Protein AF-A0ABD1CW13-F1 (afdb_monomer)

Radius of gyration: 26.66 Å; Cα contacts (8 Å, |Δi|>4): 135; chains: 1; bounding box: 48×67×38 Å

Sequence (173 aa):
MICAKVDVPLREQLDLNQTQVFWMCGECAKLFSNSHFRRVVKDHDVGNSEIAESMKTMQNDIANLTSTITDRPNRHHFPVIAAEPNDLWYLWLSSSPPSVTDEDIHSMVKECLSVEDDDPIVVKMLVKKGVDVSTLSSVTFKVGIGRDYRESSMDAANWPEQSVFPRVRGHRP

Foldseek 3Di:
DDDDPDDPVVVVVCVVVVQDDPVDDPVRSVVVPDPVVVVVVVVVVVVVPVVVVVVVVVVVVVVVVVVVVVPDPDDPPPPPPVPPPVFWDKWKFWFAQLPDDQVNVVVQVCQLQVDDPPWDKDKDKDDDPPDDSNPDNITMIIITGGPVSVVSLQDPVSHDPPTDRTDPPPDDD

Structure (mmCIF, N/CA/C/O backbone):
data_AF-A0ABD1CW13-F1
#
_entry.id   AF-A0ABD1CW13-F1
#
loop_
_atom_site.group_PDB
_atom_site.id
_atom_site.type_symbol
_atom_site.label_atom_id
_atom_site.label_alt_id
_atom_site.label_comp_id
_atom_site.label_asym_id
_atom_site.label_entity_id
_atom_site.label_seq_id
_atom_site.pdbx_PDB_ins_code
_atom_site.Cartn_x
_atom_site.Cartn_y
_atom_site.Cartn_z
_atom_site.occupancy
_atom_site.B_iso_or_equiv
_atom_site.auth_seq_id
_atom_site.auth_comp_id
_atom_site.auth_asym_id
_atom_site.auth_atom_id
_atom_site.pdbx_PDB_model_num
ATOM 1 N N . MET A 1 1 ? 8.978 -45.054 -5.942 1.00 38.91 1 MET A N 1
ATOM 2 C CA . MET A 1 1 ? 8.262 -43.799 -5.636 1.00 38.91 1 MET A CA 1
ATOM 3 C C . MET A 1 1 ? 9.171 -43.004 -4.705 1.00 38.91 1 MET A C 1
ATOM 5 O O . MET A 1 1 ? 9.277 -43.358 -3.543 1.00 38.91 1 MET A O 1
ATOM 9 N N . ILE A 1 2 ? 9.964 -42.073 -5.245 1.00 38.44 2 ILE A N 1
ATOM 10 C CA . ILE A 1 2 ? 10.991 -41.333 -4.489 1.00 38.44 2 ILE A CA 1
ATOM 11 C C . ILE A 1 2 ? 10.490 -39.894 -4.384 1.00 38.44 2 ILE A C 1
ATOM 13 O O . ILE A 1 2 ? 10.516 -39.156 -5.364 1.00 38.44 2 ILE A O 1
ATOM 17 N N . CYS A 1 3 ? 9.935 -39.548 -3.225 1.00 50.28 3 CYS A N 1
ATOM 18 C CA . CYS A 1 3 ? 9.381 -38.232 -2.934 1.00 50.28 3 CYS A CA 1
ATOM 19 C C . CYS A 1 3 ? 10.408 -37.476 -2.076 1.00 50.28 3 CYS A C 1
ATOM 21 O O . CYS A 1 3 ? 10.763 -37.957 -1.006 1.00 50.28 3 CYS A O 1
ATOM 23 N N . ALA A 1 4 ? 10.870 -36.324 -2.575 1.00 53.59 4 ALA A N 1
ATOM 24 C CA . ALA A 1 4 ? 11.939 -35.457 -2.053 1.00 53.59 4 ALA A CA 1
ATOM 25 C C . ALA A 1 4 ? 13.394 -35.955 -2.243 1.00 53.59 4 ALA A C 1
ATOM 27 O O . ALA A 1 4 ? 13.742 -37.100 -1.963 1.00 53.59 4 ALA A O 1
ATOM 28 N N . LYS A 1 5 ? 14.266 -35.050 -2.722 1.00 58.03 5 LYS A N 1
ATOM 29 C CA . LYS A 1 5 ? 15.732 -35.207 -2.731 1.00 58.03 5 LYS A CA 1
ATOM 30 C C . LYS A 1 5 ? 16.243 -35.084 -1.291 1.00 58.03 5 LYS A C 1
ATOM 32 O O . LYS A 1 5 ? 16.698 -34.020 -0.890 1.00 58.03 5 LYS A O 1
ATOM 37 N N . VAL A 1 6 ? 16.094 -36.147 -0.511 1.00 71.62 6 VAL A N 1
ATOM 38 C CA . VAL A 1 6 ? 16.666 -36.238 0.837 1.00 71.62 6 VAL A CA 1
ATOM 39 C C . VAL A 1 6 ? 18.141 -36.610 0.695 1.00 71.62 6 VAL A C 1
ATOM 41 O O . VAL A 1 6 ? 18.480 -37.535 -0.048 1.00 71.62 6 VAL A O 1
ATOM 44 N N . ASP A 1 7 ? 19.023 -35.866 1.349 1.00 78.06 7 ASP A N 1
ATOM 45 C CA . ASP A 1 7 ? 20.455 -36.142 1.391 1.00 78.06 7 ASP A CA 1
ATOM 46 C C . ASP A 1 7 ? 20.756 -37.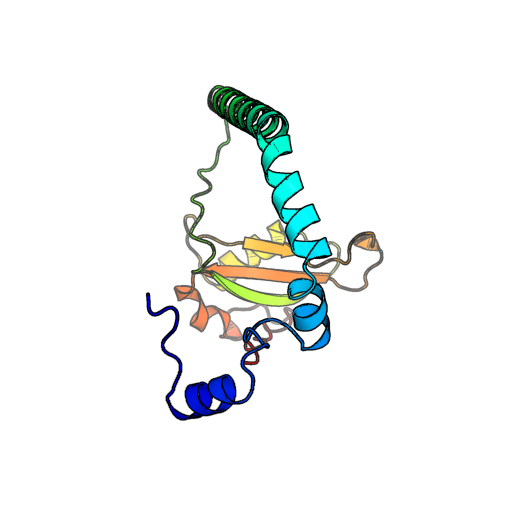444 2.155 1.00 78.06 7 ASP A C 1
ATOM 48 O O . ASP A 1 7 ? 19.999 -37.883 3.022 1.00 78.06 7 ASP A O 1
ATOM 52 N N . VAL A 1 8 ? 21.861 -38.105 1.795 1.00 80.19 8 VAL A N 1
ATOM 53 C CA . VAL A 1 8 ? 22.236 -39.429 2.331 1.00 80.19 8 VAL A CA 1
ATOM 54 C C . VAL A 1 8 ? 22.382 -39.439 3.864 1.00 80.19 8 VAL A C 1
ATOM 56 O O . VAL A 1 8 ? 21.834 -40.353 4.479 1.00 80.19 8 VAL A O 1
ATOM 59 N N . PRO A 1 9 ? 23.005 -38.432 4.509 1.00 81.06 9 PRO A N 1
ATOM 60 C CA . PRO A 1 9 ? 23.103 -38.392 5.970 1.00 81.06 9 PRO A CA 1
ATOM 61 C C . PRO A 1 9 ? 21.736 -38.291 6.655 1.00 81.06 9 PRO A C 1
ATOM 63 O O . PRO A 1 9 ? 21.476 -38.973 7.647 1.00 81.06 9 PRO A O 1
ATOM 66 N N . LEU A 1 10 ? 20.832 -37.474 6.108 1.00 76.12 10 LEU A N 1
ATOM 67 C CA . LEU A 1 10 ? 19.475 -37.344 6.628 1.00 76.12 10 LEU A CA 1
ATOM 68 C C . LEU A 1 10 ? 18.680 -38.641 6.447 1.00 76.12 10 LEU A C 1
ATOM 70 O O . LEU A 1 10 ? 17.922 -39.031 7.332 1.00 76.12 10 LEU A O 1
ATOM 74 N N . ARG A 1 11 ? 18.894 -39.363 5.343 1.00 74.81 11 ARG A N 1
ATOM 75 C CA . ARG A 1 11 ? 18.290 -40.681 5.122 1.00 74.81 11 ARG A CA 1
ATOM 76 C C . ARG A 1 11 ? 18.741 -41.712 6.160 1.00 74.81 11 ARG A C 1
ATOM 78 O O . ARG A 1 11 ? 17.899 -42.434 6.681 1.00 74.81 11 ARG A O 1
ATOM 85 N N . GLU A 1 12 ? 20.026 -41.753 6.501 1.00 82.06 12 GLU A N 1
ATOM 86 C CA . GLU A 1 12 ? 20.542 -42.660 7.539 1.00 82.06 12 GLU A CA 1
ATOM 87 C C . GLU A 1 12 ? 19.962 -42.333 8.927 1.00 82.06 12 GLU A C 1
ATOM 89 O O . GLU A 1 12 ? 19.619 -43.236 9.690 1.00 82.06 12 GLU A O 1
ATOM 94 N N . GLN A 1 13 ? 19.756 -41.049 9.240 1.00 73.44 13 GLN A N 1
ATOM 95 C CA . GLN A 1 13 ? 19.078 -40.635 10.477 1.00 73.44 13 GLN A CA 1
ATOM 96 C C . GLN A 1 13 ? 17.585 -40.997 10.505 1.00 73.44 13 GLN A C 1
ATOM 98 O O . GLN A 1 13 ? 17.031 -41.260 11.578 1.00 73.44 13 GLN A O 1
ATOM 103 N N . LEU A 1 14 ? 16.931 -41.025 9.343 1.00 70.00 14 LEU A N 1
ATOM 104 C CA . LEU A 1 14 ? 15.534 -41.440 9.209 1.00 70.00 14 LEU A CA 1
ATOM 105 C C . LEU A 1 14 ? 15.371 -42.956 9.372 1.00 70.00 14 LEU A C 1
ATOM 107 O O . LEU A 1 14 ? 14.412 -43.388 10.010 1.00 70.00 14 LEU A O 1
ATOM 111 N N . ASP A 1 15 ? 16.324 -43.759 8.890 1.00 72.94 15 ASP A N 1
ATOM 112 C CA . ASP A 1 15 ? 16.306 -45.218 9.080 1.00 72.94 15 ASP A CA 1
ATOM 113 C C . ASP A 1 15 ? 16.433 -45.613 10.565 1.00 72.94 15 ASP A C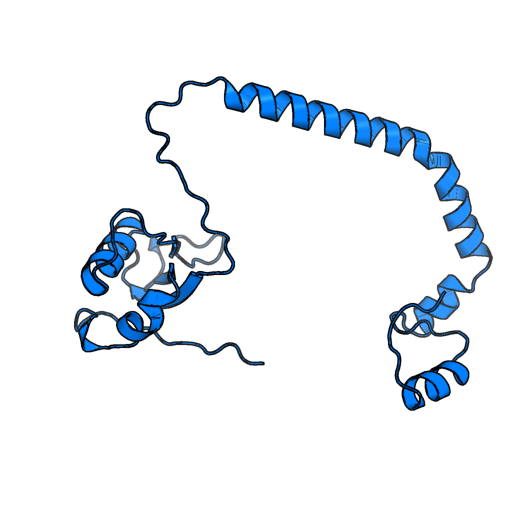 1
ATOM 115 O O . ASP A 1 15 ? 15.877 -46.631 10.986 1.00 72.94 15 ASP A O 1
ATOM 119 N N . LEU A 1 16 ? 17.076 -44.775 11.389 1.00 73.44 16 LEU A N 1
ATOM 120 C CA . LEU A 1 16 ? 17.115 -44.943 12.848 1.00 73.44 16 LEU A CA 1
ATOM 121 C C . LEU A 1 16 ? 15.759 -44.670 13.524 1.00 73.44 16 LEU A C 1
ATOM 123 O O . LEU A 1 16 ? 15.510 -45.167 14.621 1.00 73.44 16 LEU A O 1
ATOM 127 N N . ASN A 1 17 ? 14.867 -43.912 12.880 1.00 66.94 17 ASN A N 1
ATOM 128 C CA . ASN A 1 17 ? 13.572 -43.495 13.419 1.00 66.94 17 ASN A CA 1
ATOM 129 C C . ASN A 1 17 ? 12.417 -43.935 12.508 1.00 66.94 17 ASN A C 1
ATOM 131 O O . ASN A 1 17 ? 11.614 -43.114 12.071 1.00 66.94 17 ASN A O 1
ATOM 135 N N . GLN A 1 18 ? 12.285 -45.249 12.281 1.00 63.94 18 GLN A N 1
ATOM 136 C CA . GLN A 1 18 ? 11.287 -45.855 11.376 1.00 63.94 18 GLN A CA 1
ATOM 137 C C . GLN A 1 18 ? 9.821 -45.439 11.614 1.00 63.94 18 GLN A C 1
ATOM 139 O O . GLN A 1 18 ? 8.961 -45.678 10.768 1.00 63.94 18 GLN A O 1
ATOM 144 N N . THR A 1 19 ? 9.504 -44.854 12.768 1.00 60.91 19 THR A N 1
ATOM 145 C CA . THR A 1 19 ? 8.146 -44.435 13.132 1.00 60.91 19 THR A CA 1
ATOM 146 C C . THR A 1 19 ? 7.865 -42.959 12.868 1.00 60.91 19 THR A C 1
ATOM 148 O O . THR A 1 19 ? 6.699 -42.570 12.851 1.00 60.91 19 THR A O 1
ATOM 151 N N . GLN A 1 20 ? 8.886 -42.126 12.655 1.00 58.47 20 GLN A N 1
ATOM 152 C CA . GLN A 1 20 ? 8.718 -40.682 12.518 1.00 58.47 20 GLN A CA 1
ATOM 153 C C . GLN A 1 20 ? 8.726 -40.291 11.044 1.00 58.47 20 GLN A C 1
ATOM 155 O O . GLN A 1 20 ? 9.741 -40.362 10.358 1.00 58.47 20 GLN A O 1
ATOM 160 N N . VAL A 1 21 ? 7.573 -39.847 10.548 1.00 64.44 21 VAL A N 1
ATOM 161 C CA . VAL A 1 21 ? 7.531 -39.133 9.271 1.00 64.44 21 VAL A CA 1
ATOM 162 C C . VAL A 1 21 ? 8.080 -37.729 9.529 1.00 64.44 21 VAL A C 1
ATOM 164 O O . VAL A 1 21 ? 7.684 -37.107 10.507 1.00 64.44 21 VAL A O 1
ATOM 167 N N . PHE A 1 22 ? 8.975 -37.227 8.674 1.00 59.59 22 PHE A N 1
ATOM 168 C CA . PHE A 1 22 ? 9.740 -35.977 8.867 1.00 59.59 22 PHE A CA 1
ATOM 169 C C . PHE A 1 22 ? 8.916 -34.728 9.247 1.00 59.59 22 PHE A C 1
ATOM 171 O O . PHE A 1 22 ? 9.466 -33.765 9.771 1.00 59.59 22 PHE A O 1
ATOM 178 N N . TRP A 1 23 ? 7.610 -34.723 8.972 1.00 69.94 23 TRP A N 1
ATOM 179 C CA . TRP A 1 23 ? 6.693 -33.619 9.266 1.00 69.94 23 TRP A CA 1
ATOM 180 C C . TRP A 1 23 ? 5.906 -33.793 10.576 1.00 69.94 23 TRP A C 1
ATOM 182 O O . TRP A 1 23 ? 5.097 -32.935 10.921 1.00 69.94 23 TRP A O 1
ATOM 192 N N . MET A 1 24 ? 6.104 -34.896 11.302 1.00 65.44 24 MET A N 1
ATOM 193 C CA . MET A 1 24 ? 5.244 -35.308 12.407 1.00 65.44 24 MET A CA 1
ATOM 194 C C . MET A 1 24 ? 6.064 -35.626 13.660 1.00 65.44 24 MET A C 1
ATOM 196 O O . MET A 1 24 ? 6.982 -36.444 13.632 1.00 65.44 24 MET A O 1
ATOM 200 N N . CYS A 1 25 ? 5.720 -34.992 14.786 1.00 75.31 25 CYS A N 1
ATOM 201 C CA . CYS A 1 25 ? 6.403 -35.248 16.053 1.00 75.31 25 CYS A CA 1
ATOM 202 C C . CYS A 1 25 ? 6.148 -36.685 16.548 1.00 75.31 25 CYS A C 1
ATOM 204 O O . CYS A 1 25 ? 5.157 -37.327 16.183 1.00 75.31 25 CYS A O 1
ATOM 206 N N . GLY A 1 26 ? 7.027 -37.191 17.419 1.00 72.19 26 GLY A N 1
ATOM 207 C CA . GLY A 1 26 ? 6.961 -38.572 17.907 1.00 72.19 26 GLY A CA 1
ATOM 208 C C . GLY A 1 26 ? 5.648 -38.938 18.615 1.00 72.19 26 GLY A C 1
ATOM 209 O O . GLY A 1 26 ? 5.206 -40.083 18.533 1.00 72.19 26 GLY A O 1
ATOM 210 N N . GLU A 1 27 ? 4.986 -37.985 19.273 1.00 75.06 27 GLU A N 1
ATOM 211 C CA . GLU A 1 27 ? 3.675 -38.214 19.898 1.00 75.06 27 GLU A CA 1
ATOM 212 C C . GLU A 1 27 ? 2.566 -38.387 18.852 1.00 75.06 27 GLU A C 1
ATOM 214 O O . GLU A 1 27 ? 1.787 -39.341 18.923 1.00 75.06 27 GLU A O 1
ATOM 219 N N . CYS A 1 28 ? 2.552 -37.541 17.819 1.00 72.69 28 CYS A N 1
ATOM 220 C CA . CYS A 1 28 ? 1.623 -37.664 16.696 1.00 72.69 28 CYS A CA 1
ATOM 221 C C . CYS A 1 28 ? 1.853 -38.964 15.907 1.00 72.69 28 CYS A C 1
ATOM 223 O O . CYS A 1 28 ? 0.894 -39.639 15.534 1.00 72.69 28 CYS A O 1
ATOM 225 N N . ALA A 1 29 ? 3.108 -39.387 15.731 1.00 75.56 29 ALA A N 1
ATOM 226 C CA . ALA A 1 29 ? 3.443 -40.662 15.097 1.00 75.56 29 ALA A CA 1
ATOM 227 C C . ALA A 1 29 ? 2.899 -41.878 15.875 1.00 75.56 29 ALA A C 1
ATOM 229 O O . ALA A 1 29 ? 2.401 -42.837 15.275 1.00 75.56 29 ALA A O 1
ATOM 230 N N . LYS A 1 30 ? 2.938 -41.834 17.215 1.00 74.19 30 LYS A N 1
ATOM 231 C CA . LYS A 1 30 ? 2.342 -42.872 18.075 1.00 74.19 30 LYS A CA 1
ATOM 232 C C . LYS A 1 30 ? 0.820 -42.916 17.942 1.00 74.19 30 LYS A C 1
ATOM 234 O O . LYS A 1 30 ? 0.261 -44.008 17.851 1.00 74.19 30 LYS A O 1
ATOM 239 N N . LEU A 1 31 ? 0.160 -41.759 17.868 1.00 71.81 31 LEU A N 1
ATOM 240 C CA . LEU A 1 31 ? -1.288 -41.676 17.638 1.00 71.81 31 LEU A CA 1
ATOM 241 C C . LEU A 1 31 ? -1.684 -42.265 16.274 1.00 71.81 31 LEU A C 1
ATOM 243 O O . LEU A 1 31 ? -2.610 -43.070 16.206 1.00 71.81 31 LEU A O 1
ATOM 247 N N . PHE A 1 32 ? -0.936 -41.961 15.210 1.00 66.94 32 PHE A N 1
ATOM 248 C CA . PHE A 1 32 ? -1.169 -42.511 13.864 1.00 66.94 32 PHE A CA 1
ATOM 249 C C . PHE A 1 32 ? -0.855 -44.009 13.732 1.00 66.94 32 PHE A C 1
ATOM 251 O O . PHE A 1 32 ? -1.412 -44.708 12.877 1.00 66.94 32 PHE A O 1
ATOM 258 N N . SER A 1 33 ? 0.033 -44.522 14.581 1.00 67.81 33 SER A N 1
ATOM 259 C CA . SER A 1 33 ? 0.343 -45.952 14.657 1.00 67.81 33 SER A CA 1
ATOM 260 C C . SER A 1 33 ? -0.738 -46.749 15.394 1.00 67.81 33 SER A C 1
ATOM 262 O O . SER A 1 33 ? -0.753 -47.976 15.309 1.00 67.81 33 SER A O 1
ATOM 264 N N . ASN A 1 34 ? -1.675 -46.081 16.077 1.00 73.00 34 ASN A N 1
ATOM 265 C CA . ASN A 1 34 ? -2.778 -46.744 16.755 1.00 73.00 34 ASN A CA 1
ATOM 266 C C . ASN A 1 34 ? -3.794 -47.292 15.733 1.00 73.00 34 ASN A C 1
ATOM 268 O O . ASN A 1 34 ? -4.376 -46.556 14.931 1.00 73.00 34 ASN A O 1
ATOM 272 N N . SER A 1 35 ? -4.031 -48.604 15.772 1.00 64.06 35 SER A N 1
ATOM 273 C CA . SER A 1 35 ? -4.972 -49.306 14.890 1.00 64.06 35 SER A CA 1
ATOM 274 C C . SER A 1 35 ? -6.408 -48.784 15.013 1.00 64.06 35 SER A C 1
ATOM 276 O O . SER A 1 35 ? -7.141 -48.791 14.024 1.00 64.06 35 SER A O 1
ATOM 278 N N . HIS A 1 36 ? -6.789 -48.259 16.182 1.00 62.38 36 HIS A N 1
ATOM 279 C CA . HIS A 1 36 ? -8.080 -47.610 16.403 1.00 62.38 36 HIS A CA 1
ATOM 280 C C . HIS A 1 36 ? -8.219 -46.323 15.579 1.00 62.38 36 HIS A C 1
ATOM 282 O O . HIS A 1 36 ? -9.251 -46.100 14.951 1.00 62.38 36 HIS A O 1
ATOM 288 N N . PHE A 1 37 ? -7.159 -45.511 15.504 1.00 61.38 37 PHE A N 1
ATOM 289 C CA . PHE A 1 37 ? -7.155 -44.284 14.706 1.00 61.38 37 PHE A CA 1
ATOM 290 C C . PHE A 1 37 ? -7.257 -44.595 13.209 1.00 61.38 37 PHE A C 1
ATOM 292 O O . PHE A 1 37 ? -8.038 -43.976 12.493 1.00 61.38 37 PHE A O 1
ATOM 299 N N . ARG A 1 38 ? -6.560 -45.640 12.741 1.00 63.19 38 ARG A N 1
ATOM 300 C CA . ARG A 1 38 ? -6.687 -46.116 11.352 1.00 63.19 38 ARG A CA 1
ATOM 301 C C . ARG A 1 38 ? -8.099 -46.581 11.011 1.00 63.19 38 ARG A C 1
ATOM 303 O O . ARG A 1 38 ? -8.495 -46.459 9.857 1.00 63.19 38 ARG A O 1
ATOM 310 N N . ARG A 1 39 ? -8.845 -47.119 11.980 1.00 62.06 39 ARG A N 1
ATOM 311 C CA . ARG A 1 39 ? -10.240 -47.524 11.775 1.00 62.06 39 ARG A CA 1
ATOM 312 C C . ARG A 1 39 ? -11.157 -46.310 11.653 1.00 62.06 39 ARG A C 1
ATOM 314 O O . ARG A 1 39 ? -11.887 -46.229 10.681 1.00 62.06 39 ARG A O 1
ATOM 321 N N . VAL A 1 40 ? -11.011 -45.323 12.539 1.00 63.34 40 VAL A N 1
ATOM 322 C CA . VAL A 1 40 ? -11.775 -44.061 12.480 1.00 63.34 40 VAL A CA 1
ATOM 323 C C . VAL A 1 40 ? -11.524 -43.298 11.173 1.00 63.34 40 VAL A C 1
ATOM 325 O O . VAL A 1 40 ? -12.464 -42.796 10.569 1.00 63.34 40 VAL A O 1
ATOM 328 N N . VAL A 1 41 ? -10.278 -43.254 10.689 1.00 61.31 41 VAL A N 1
ATOM 329 C CA . VAL A 1 41 ? -9.954 -42.618 9.398 1.00 61.31 41 VAL A CA 1
ATOM 330 C C . VAL A 1 41 ? -10.542 -43.399 8.216 1.00 61.31 41 VAL A C 1
ATOM 332 O O . VAL A 1 41 ? -10.993 -42.787 7.255 1.00 61.31 41 VAL A O 1
ATOM 335 N N . LYS A 1 42 ? -10.582 -44.736 8.283 1.00 60.72 42 LYS A N 1
ATOM 336 C CA . LYS A 1 42 ? -11.210 -45.569 7.243 1.00 60.72 42 LYS A CA 1
ATOM 337 C C . LYS A 1 42 ? -12.734 -45.459 7.230 1.00 60.72 42 LYS A C 1
ATOM 339 O O . LYS A 1 42 ? -13.321 -45.458 6.155 1.00 60.72 42 LYS A O 1
ATOM 344 N N . ASP A 1 43 ? -13.359 -45.323 8.395 1.00 56.44 43 ASP A N 1
ATOM 345 C CA . ASP A 1 43 ? -14.811 -45.150 8.503 1.00 56.44 43 ASP A CA 1
ATOM 346 C C . ASP A 1 43 ? -15.258 -43.763 7.984 1.00 56.44 43 ASP A C 1
ATOM 348 O O . ASP A 1 43 ? -16.410 -43.586 7.594 1.00 56.44 43 ASP A O 1
ATOM 352 N N . HIS A 1 44 ? -14.333 -42.800 7.878 1.00 55.69 44 HIS A N 1
ATOM 353 C CA . HIS A 1 44 ? -14.581 -41.478 7.293 1.00 55.69 44 HIS A CA 1
ATOM 354 C C . HIS A 1 44 ? -14.668 -41.467 5.755 1.00 55.69 44 HIS A C 1
ATOM 356 O O . HIS A 1 44 ? -15.163 -40.494 5.189 1.00 55.69 44 HIS A O 1
ATOM 362 N N . ASP A 1 45 ? -14.229 -42.533 5.075 1.00 53.88 45 ASP A N 1
ATOM 363 C CA . ASP A 1 45 ? -14.280 -42.631 3.606 1.00 53.88 45 ASP A CA 1
ATOM 364 C C . ASP A 1 45 ? -15.680 -43.034 3.098 1.00 53.88 45 ASP A C 1
ATOM 366 O O . ASP A 1 45 ? -16.027 -42.828 1.938 1.00 53.88 45 ASP A O 1
ATOM 370 N N . VAL A 1 46 ? -16.534 -43.562 3.983 1.00 56.78 46 VAL A N 1
ATOM 371 C CA . VAL A 1 46 ? -17.905 -43.984 3.645 1.00 56.78 46 VAL A CA 1
ATOM 372 C C . VAL A 1 46 ? -18.898 -42.811 3.707 1.00 56.78 46 VAL A C 1
ATOM 374 O O . VAL A 1 46 ? -19.918 -42.837 3.026 1.00 56.78 46 VAL A O 1
ATOM 377 N N . GLY A 1 47 ? -18.580 -41.740 4.446 1.00 54.97 47 GLY A N 1
ATOM 378 C CA . GLY A 1 47 ? -19.377 -40.500 4.508 1.00 54.97 47 GLY A CA 1
ATOM 379 C C . GLY A 1 47 ? -19.067 -39.480 3.402 1.00 54.97 47 GLY A C 1
ATOM 380 O O . GLY A 1 47 ? -19.612 -38.378 3.399 1.00 54.97 47 GLY A O 1
ATOM 381 N N . ASN A 1 48 ? -18.175 -39.815 2.466 1.00 55.09 48 ASN A N 1
ATOM 382 C CA . ASN A 1 48 ? -17.659 -38.871 1.475 1.00 55.09 48 ASN A CA 1
ATOM 383 C C . ASN A 1 48 ? -18.643 -38.573 0.325 1.00 55.09 48 ASN A C 1
ATOM 385 O O . ASN A 1 48 ? -18.420 -37.630 -0.432 1.00 55.09 48 ASN A O 1
ATOM 389 N N . SER A 1 49 ? -19.734 -39.336 0.180 1.00 61.47 49 SER A N 1
ATOM 390 C CA . SER A 1 49 ? -20.743 -39.087 -0.861 1.00 61.47 49 SER A CA 1
ATOM 391 C C . SER A 1 49 ? -21.555 -37.815 -0.599 1.00 61.47 49 SER A C 1
ATOM 393 O O . SER A 1 49 ? -21.686 -36.995 -1.505 1.00 61.47 49 SER A O 1
ATOM 395 N N . GLU A 1 50 ? -22.021 -37.590 0.635 1.00 65.88 50 GLU A N 1
ATOM 396 C CA . GLU A 1 50 ? -22.785 -36.381 1.001 1.00 65.88 50 GLU A CA 1
ATOM 397 C C . GLU A 1 50 ? -21.931 -35.108 0.916 1.00 65.88 50 GLU A C 1
ATOM 399 O O . GLU A 1 50 ? -22.393 -34.051 0.473 1.00 65.88 50 GLU A O 1
ATOM 404 N N . ILE A 1 51 ? -20.651 -35.209 1.283 1.00 70.12 51 ILE A N 1
ATOM 405 C CA . ILE A 1 51 ? -19.702 -34.094 1.181 1.00 70.12 51 ILE A CA 1
ATOM 406 C C . ILE A 1 51 ? -19.384 -33.801 -0.291 1.00 70.12 51 ILE A C 1
ATOM 408 O O . ILE A 1 51 ? -19.339 -32.635 -0.686 1.00 70.12 51 ILE A O 1
ATOM 412 N N . ALA A 1 52 ? -19.224 -34.832 -1.127 1.00 70.88 52 ALA A N 1
ATOM 413 C CA . ALA A 1 52 ? -18.992 -34.662 -2.559 1.00 70.88 52 ALA A CA 1
ATOM 414 C C . ALA A 1 52 ? -20.193 -34.019 -3.277 1.00 70.88 52 ALA A C 1
ATOM 416 O O . ALA A 1 52 ? -20.002 -33.165 -4.146 1.00 70.88 52 ALA A O 1
ATOM 417 N N . GLU A 1 53 ? -21.423 -34.382 -2.908 1.00 78.31 53 GLU A N 1
ATOM 418 C CA . GLU A 1 53 ? -22.640 -33.745 -3.430 1.00 78.31 53 GLU A CA 1
ATOM 419 C C . GLU A 1 53 ? -22.765 -32.286 -2.975 1.00 78.31 53 GLU A C 1
ATOM 421 O O . GLU A 1 53 ? -23.043 -31.398 -3.789 1.00 78.31 53 GLU A O 1
ATOM 426 N N . SER A 1 54 ? -22.454 -32.008 -1.708 1.00 79.94 54 SER A N 1
ATOM 427 C CA . SER A 1 54 ? -22.433 -30.643 -1.171 1.00 79.94 54 SER A CA 1
ATOM 428 C C . SER A 1 54 ? -21.378 -29.771 -1.868 1.00 79.94 54 SER A C 1
ATOM 430 O O . SER A 1 54 ? -21.652 -28.629 -2.234 1.00 79.94 54 SER A O 1
ATOM 432 N N . MET A 1 55 ? -20.183 -30.312 -2.132 1.00 81.00 55 MET A N 1
ATOM 433 C CA . MET A 1 55 ? -19.122 -29.611 -2.865 1.00 81.00 55 MET A CA 1
ATOM 434 C C . MET A 1 55 ? -19.497 -29.319 -4.319 1.00 81.00 55 MET A C 1
ATOM 436 O O . MET A 1 55 ? -19.236 -28.214 -4.796 1.00 81.00 55 MET A O 1
ATOM 440 N N . LYS A 1 56 ? -20.142 -30.263 -5.016 1.00 84.81 56 LYS A N 1
ATOM 441 C CA . LYS A 1 56 ? -20.655 -30.027 -6.377 1.00 84.81 56 LYS A CA 1
ATOM 442 C C . LYS A 1 56 ? -21.709 -28.925 -6.404 1.00 84.81 56 LYS A C 1
ATOM 444 O O . LYS A 1 56 ? -21.694 -28.096 -7.308 1.00 84.81 56 LYS A O 1
ATOM 449 N N . THR A 1 57 ? -22.588 -28.897 -5.405 1.00 89.75 57 THR A N 1
ATOM 450 C CA . THR A 1 57 ? -23.621 -27.860 -5.283 1.00 89.75 57 THR A CA 1
ATOM 451 C C . THR A 1 57 ? -22.985 -26.477 -5.128 1.00 89.75 57 THR A C 1
ATOM 453 O O . THR A 1 57 ? -23.273 -25.583 -5.917 1.00 89.75 57 THR A O 1
ATOM 456 N N . MET A 1 58 ? -22.011 -26.331 -4.222 1.00 88.38 58 MET A N 1
ATOM 457 C CA . MET A 1 58 ? -21.287 -25.064 -4.047 1.00 88.38 58 MET A CA 1
ATOM 458 C C . MET A 1 58 ? -20.514 -24.631 -5.302 1.00 88.38 58 MET A C 1
ATOM 460 O O . MET A 1 58 ? -20.483 -23.447 -5.627 1.00 88.38 58 MET A O 1
ATOM 464 N N . GLN A 1 59 ? -19.896 -25.568 -6.028 1.00 87.88 59 GLN A N 1
ATOM 465 C CA . GLN A 1 59 ? -19.199 -25.252 -7.280 1.00 87.88 59 GLN A CA 1
ATOM 466 C C . GLN A 1 59 ? -20.152 -24.721 -8.359 1.00 87.88 59 GLN A C 1
ATOM 468 O O . GLN A 1 59 ? -19.809 -23.761 -9.051 1.00 87.88 59 GLN A O 1
ATOM 473 N N . ASN A 1 60 ? -21.349 -25.301 -8.477 1.00 90.31 60 ASN A N 1
ATOM 474 C CA . ASN A 1 60 ? -22.369 -24.829 -9.414 1.00 90.31 60 ASN A CA 1
ATOM 475 C C . ASN A 1 60 ? -22.885 -23.432 -9.044 1.00 90.31 60 ASN A C 1
ATOM 477 O O . ASN A 1 60 ? -23.044 -22.586 -9.924 1.00 90.31 60 ASN A O 1
ATOM 481 N N . ASP A 1 61 ? -23.090 -23.160 -7.755 1.00 87.88 61 ASP A N 1
ATOM 482 C CA . ASP A 1 61 ? -23.534 -21.844 -7.287 1.00 87.88 61 ASP A CA 1
ATOM 483 C C . ASP A 1 61 ? -22.493 -20.755 -7.577 1.00 87.88 61 ASP A C 1
ATOM 485 O O . ASP A 1 61 ? -22.847 -19.664 -8.027 1.00 87.88 61 ASP A O 1
ATOM 489 N N . ILE A 1 62 ? -21.201 -21.061 -7.403 1.00 86.00 62 ILE A N 1
ATOM 490 C CA . ILE A 1 62 ? -20.108 -20.153 -7.776 1.00 86.00 62 ILE A CA 1
ATOM 491 C C . ILE A 1 62 ? -20.147 -19.864 -9.281 1.00 86.00 62 ILE A C 1
ATOM 493 O O . ILE A 1 62 ? -20.108 -18.696 -9.666 1.00 86.00 62 ILE A O 1
ATOM 497 N N . ALA A 1 63 ? -20.281 -20.892 -10.125 1.00 83.81 63 ALA A N 1
ATOM 498 C CA . ALA A 1 63 ? -20.334 -20.717 -11.578 1.00 83.81 63 ALA A CA 1
ATOM 499 C C . ALA A 1 63 ? -21.514 -19.827 -12.018 1.00 83.81 63 ALA A C 1
ATOM 501 O O . ALA A 1 63 ? -21.333 -18.918 -12.832 1.00 83.81 63 ALA A O 1
ATOM 502 N N . ASN A 1 64 ? -22.694 -20.027 -11.425 1.00 84.12 64 ASN A N 1
ATOM 503 C CA . ASN A 1 64 ? -23.893 -19.227 -11.698 1.00 84.12 64 ASN A CA 1
ATOM 504 C C . ASN A 1 64 ? -23.758 -17.769 -11.219 1.00 84.12 64 ASN A C 1
ATOM 506 O O . ASN A 1 64 ? -24.221 -16.832 -11.877 1.00 84.12 64 ASN A O 1
ATOM 510 N N . LEU A 1 65 ? -23.111 -17.544 -10.073 1.00 78.06 65 LEU A N 1
ATOM 511 C CA . LEU A 1 65 ? -22.827 -16.192 -9.588 1.00 78.06 65 LEU A CA 1
ATOM 512 C C . LEU A 1 65 ? -21.825 -15.476 -10.500 1.00 78.06 65 LEU A C 1
ATOM 514 O O . LEU A 1 65 ? -22.026 -14.303 -10.817 1.00 78.06 65 LEU A O 1
ATOM 518 N N . THR A 1 66 ? -20.790 -16.170 -10.981 1.00 76.94 66 THR A N 1
ATOM 519 C CA . THR A 1 66 ? -19.805 -15.602 -11.911 1.00 76.94 66 THR A CA 1
ATOM 520 C C . THR A 1 66 ? -20.448 -15.163 -13.228 1.00 76.94 66 THR A C 1
ATOM 522 O O . THR A 1 66 ? -20.172 -14.053 -13.679 1.00 76.94 66 THR A O 1
ATOM 525 N N . SER A 1 67 ? -21.363 -15.954 -13.806 1.00 72.12 67 SER A N 1
ATOM 526 C CA . SER A 1 67 ? -22.066 -15.564 -15.041 1.00 72.12 67 SER A CA 1
ATOM 527 C C . SER A 1 67 ? -23.006 -14.369 -14.850 1.00 72.12 67 SER A C 1
ATOM 529 O O . SER A 1 67 ? -23.205 -13.574 -15.764 1.00 72.12 67 SER A O 1
ATOM 531 N N . THR A 1 68 ? -23.569 -14.203 -13.652 1.00 69.31 68 THR A N 1
ATOM 532 C CA . THR A 1 68 ? -24.469 -13.079 -13.341 1.00 69.31 68 THR A CA 1
ATOM 533 C C . THR A 1 68 ? -23.709 -11.754 -13.190 1.00 69.31 68 THR A C 1
ATOM 535 O O . THR A 1 68 ? -24.256 -10.682 -13.449 1.00 69.31 68 THR A O 1
ATOM 538 N N . ILE A 1 69 ? -22.432 -11.799 -12.799 1.00 65.69 69 ILE A N 1
ATOM 539 C CA . ILE A 1 69 ? -21.582 -10.606 -12.659 1.00 65.69 69 ILE A CA 1
ATOM 540 C C . ILE A 1 69 ? -21.107 -10.092 -14.029 1.00 65.69 69 ILE A C 1
ATOM 542 O O . ILE A 1 69 ? -20.939 -8.884 -14.194 1.00 65.69 69 ILE A O 1
ATOM 546 N N . THR A 1 70 ? -20.958 -10.967 -15.028 1.00 57.72 70 THR A N 1
ATOM 547 C CA . THR A 1 70 ? -20.481 -10.593 -16.372 1.00 57.72 70 THR A CA 1
ATOM 548 C C . THR A 1 70 ? -21.482 -9.812 -17.228 1.00 57.72 70 THR A C 1
ATOM 550 O O . THR A 1 70 ? -21.069 -9.240 -18.231 1.00 57.72 70 THR A O 1
ATOM 553 N N . ASP A 1 71 ? -22.761 -9.733 -16.843 1.00 49.28 71 ASP A N 1
ATOM 554 C CA . ASP A 1 71 ? -23.823 -9.166 -17.698 1.00 49.28 71 ASP A CA 1
ATOM 555 C C . ASP A 1 71 ? -24.326 -7.775 -17.262 1.00 49.28 71 ASP A C 1
ATOM 557 O O . ASP A 1 71 ? -25.309 -7.247 -17.786 1.00 49.28 71 ASP A O 1
ATOM 561 N N . ARG A 1 72 ? -23.659 -7.127 -16.297 1.00 47.50 72 ARG A N 1
ATOM 562 C CA . ARG A 1 72 ? -23.934 -5.714 -15.993 1.00 47.50 72 ARG A CA 1
ATOM 563 C C . ARG A 1 72 ? -23.057 -4.810 -16.863 1.00 47.50 72 ARG A C 1
ATOM 565 O O . ARG A 1 72 ? -21.841 -4.817 -16.674 1.00 47.50 72 ARG A O 1
ATOM 572 N N . PRO A 1 73 ? -23.630 -3.948 -17.730 1.00 52.31 73 PRO A N 1
ATOM 573 C CA . PRO A 1 73 ? -22.874 -2.891 -18.390 1.00 52.31 73 PRO A CA 1
ATOM 574 C C . PRO A 1 73 ? -22.548 -1.805 -17.357 1.00 52.31 73 PRO A C 1
ATOM 576 O O . PRO A 1 73 ? -23.247 -0.799 -17.225 1.00 52.31 73 PRO A O 1
ATOM 579 N N . ASN A 1 74 ? -21.495 -2.039 -16.575 1.00 44.34 74 ASN A N 1
ATOM 580 C CA . ASN A 1 74 ? -20.971 -1.079 -15.620 1.00 44.34 74 ASN A CA 1
ATOM 581 C C . ASN A 1 74 ? -20.101 -0.066 -16.376 1.00 44.34 74 ASN A C 1
ATOM 583 O O . ASN A 1 74 ? -18.929 -0.303 -16.671 1.00 44.34 74 ASN A O 1
ATOM 587 N N . ARG A 1 75 ? -20.714 1.064 -16.738 1.00 48.72 75 ARG A N 1
ATOM 588 C CA . ARG A 1 75 ? -19.993 2.265 -17.168 1.00 48.72 75 ARG A CA 1
ATOM 589 C C . ARG A 1 75 ? -19.098 2.687 -15.995 1.00 48.72 75 ARG A C 1
ATOM 591 O O . ARG A 1 75 ? -19.594 2.792 -14.881 1.00 48.72 75 ARG A O 1
ATOM 598 N N . HIS A 1 76 ? -17.809 2.895 -16.271 1.00 50.69 76 HIS A N 1
ATOM 599 C CA . HIS A 1 76 ? -16.700 3.119 -15.321 1.00 50.69 76 HIS A CA 1
ATOM 600 C C . HIS A 1 76 ? -15.969 1.868 -14.800 1.00 50.69 76 HIS A C 1
ATOM 602 O O . HIS A 1 76 ? -15.373 1.897 -13.726 1.00 50.69 76 HIS A O 1
ATOM 608 N N . HIS A 1 77 ? -15.922 0.788 -15.584 1.00 43.72 77 HIS A N 1
ATOM 609 C CA . HIS A 1 77 ? -14.800 -0.148 -15.490 1.00 43.72 77 HIS A CA 1
ATOM 610 C C . HIS A 1 77 ? -13.553 0.524 -16.082 1.00 43.72 77 HIS A C 1
ATOM 612 O O . HIS A 1 77 ? -13.341 0.508 -17.294 1.00 43.72 77 HIS A O 1
ATOM 618 N N . PHE A 1 78 ? -12.737 1.141 -15.225 1.00 45.03 78 PHE A N 1
ATOM 619 C CA . PHE A 1 78 ? -11.309 1.204 -15.515 1.00 45.03 78 PHE A CA 1
ATOM 620 C C . PHE A 1 78 ? -10.836 -0.246 -15.664 1.00 45.03 78 PHE A C 1
ATOM 622 O O . PHE A 1 78 ? -11.192 -1.072 -14.814 1.00 45.03 78 PHE A O 1
ATOM 629 N N . PRO A 1 79 ? -10.103 -0.603 -16.730 1.00 41.53 79 PRO A N 1
ATOM 630 C CA . PRO A 1 79 ? -9.455 -1.895 -16.778 1.00 41.53 79 PRO A CA 1
ATOM 631 C C . PRO A 1 79 ? -8.441 -1.897 -15.637 1.00 41.53 79 PRO A C 1
ATOM 633 O O . PRO A 1 79 ? -7.365 -1.320 -15.742 1.00 41.53 79 PRO A O 1
ATOM 636 N N . VAL A 1 80 ? -8.803 -2.517 -14.515 1.00 48.75 80 VAL A N 1
ATOM 637 C CA . VAL A 1 80 ? -7.821 -2.938 -13.523 1.00 48.75 80 VAL A CA 1
ATOM 638 C C . VAL A 1 80 ? -7.057 -4.058 -14.212 1.00 48.75 80 VAL A C 1
ATOM 640 O O . VAL A 1 80 ? -7.417 -5.231 -14.123 1.00 48.75 80 VAL A O 1
ATOM 643 N N . ILE A 1 81 ? -6.049 -3.674 -14.993 1.00 50.38 81 ILE A N 1
ATOM 644 C CA . ILE A 1 81 ? -4.988 -4.568 -15.419 1.00 50.38 81 ILE A CA 1
ATOM 645 C C . ILE A 1 81 ? -4.342 -4.979 -14.104 1.00 50.38 81 ILE A C 1
ATOM 647 O O . ILE A 1 81 ? -3.578 -4.230 -13.501 1.00 50.38 81 ILE A O 1
ATOM 651 N N . ALA A 1 82 ? -4.763 -6.130 -13.585 1.00 52.41 82 ALA A N 1
ATOM 652 C CA . ALA A 1 82 ? -4.150 -6.739 -12.427 1.00 52.41 82 ALA A CA 1
ATOM 653 C C . ALA A 1 82 ? -2.745 -7.163 -12.859 1.00 52.41 82 ALA A C 1
ATOM 655 O O . ALA A 1 82 ? -2.531 -8.302 -13.267 1.00 52.41 82 ALA A O 1
ATOM 656 N N . ALA A 1 83 ? -1.806 -6.214 -12.829 1.00 52.72 83 ALA A N 1
ATOM 657 C CA . ALA A 1 83 ? -0.390 -6.514 -12.839 1.00 52.72 83 ALA A CA 1
ATOM 658 C C . ALA A 1 83 ? -0.179 -7.610 -11.798 1.00 52.72 83 ALA A C 1
ATOM 660 O O . ALA A 1 83 ? -0.671 -7.494 -10.666 1.00 52.72 83 ALA A O 1
ATOM 661 N N . GLU A 1 84 ? 0.447 -8.716 -12.205 1.00 60.44 84 GLU A N 1
ATOM 662 C CA . GLU A 1 84 ? 0.606 -9.841 -11.300 1.00 60.44 84 GLU A CA 1
ATOM 663 C C . GLU A 1 84 ? 1.266 -9.330 -10.010 1.00 60.44 84 GLU A C 1
ATOM 665 O O . GLU A 1 84 ? 2.298 -8.656 -10.076 1.00 60.44 84 GLU A O 1
ATOM 670 N N . PRO A 1 85 ? 0.697 -9.619 -8.824 1.00 61.31 85 PRO A N 1
ATOM 671 C CA . PRO A 1 85 ? 1.101 -9.004 -7.554 1.00 61.31 85 PRO A CA 1
ATOM 672 C C . PRO A 1 85 ? 2.569 -9.253 -7.155 1.00 61.31 85 PRO A C 1
ATOM 674 O O . PRO A 1 85 ? 3.022 -8.746 -6.127 1.00 61.31 85 PRO A O 1
ATOM 677 N N . AS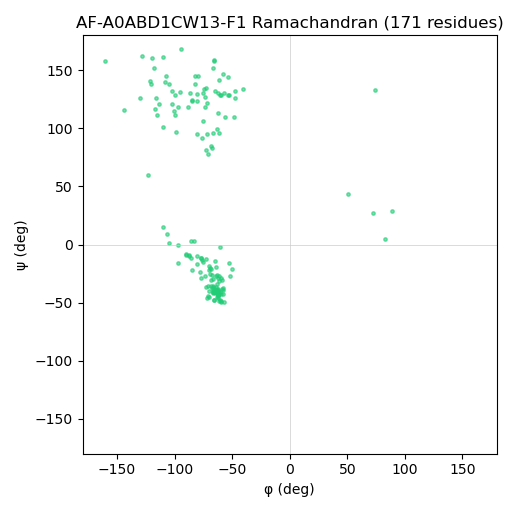N A 1 86 ? 3.307 -10.024 -7.955 1.00 66.00 86 ASN A N 1
ATOM 678 C CA . ASN A 1 86 ? 4.694 -10.403 -7.745 1.00 66.00 86 ASN A CA 1
ATOM 679 C C . ASN A 1 86 ? 5.724 -9.390 -8.266 1.00 66.00 86 ASN A C 1
ATOM 681 O O . ASN A 1 86 ? 6.890 -9.527 -7.889 1.00 66.00 86 ASN A O 1
ATOM 685 N N . ASP A 1 87 ? 5.342 -8.381 -9.062 1.00 89.44 87 ASP A N 1
ATOM 686 C CA . ASP A 1 87 ? 6.320 -7.414 -9.599 1.00 89.44 87 ASP A CA 1
ATOM 687 C C . ASP A 1 87 ? 6.242 -5.994 -9.025 1.00 89.44 87 ASP A C 1
ATOM 689 O O . ASP A 1 87 ? 6.851 -5.053 -9.532 1.00 89.44 87 ASP A O 1
ATOM 693 N N . LEU A 1 88 ? 5.540 -5.841 -7.900 1.00 93.44 88 LEU A N 1
ATOM 694 C CA . LEU A 1 88 ? 5.518 -4.581 -7.167 1.00 93.44 88 LEU A CA 1
ATOM 695 C C . LEU A 1 88 ? 6.687 -4.487 -6.177 1.00 93.44 88 LEU A C 1
ATOM 697 O O . LEU A 1 88 ? 6.916 -5.369 -5.343 1.00 93.44 88 LEU A O 1
ATOM 701 N N . TRP A 1 89 ? 7.395 -3.364 -6.223 1.00 94.19 89 TRP A N 1
ATOM 702 C CA . TRP A 1 89 ? 8.308 -2.894 -5.192 1.00 94.19 89 TRP A CA 1
ATOM 703 C C . TRP A 1 89 ? 7.525 -2.118 -4.132 1.00 94.19 89 TRP A C 1
ATOM 705 O O . TRP A 1 89 ? 6.809 -1.168 -4.444 1.00 94.19 89 TRP A O 1
ATOM 715 N N . TYR A 1 90 ? 7.648 -2.529 -2.868 1.00 94.81 90 TYR A N 1
ATOM 716 C CA . TYR A 1 90 ? 6.890 -1.926 -1.775 1.00 94.81 90 TYR A CA 1
ATOM 717 C C . TYR A 1 90 ? 7.724 -0.958 -0.941 1.00 94.81 90 TYR A C 1
ATOM 719 O O . TYR A 1 90 ? 8.807 -1.286 -0.454 1.00 94.81 90 TYR A O 1
ATOM 727 N N . LEU A 1 91 ? 7.140 0.210 -0.705 1.00 94.44 91 LEU A N 1
ATOM 728 C CA . LEU A 1 91 ? 7.654 1.297 0.110 1.00 94.44 91 LEU A CA 1
ATOM 729 C C . LEU A 1 91 ? 6.705 1.554 1.281 1.00 94.44 91 LEU A C 1
ATOM 731 O O . LEU A 1 91 ? 5.494 1.328 1.194 1.00 94.44 91 LEU A O 1
ATOM 735 N N . TRP A 1 92 ? 7.261 2.053 2.382 1.00 94.19 92 TRP A N 1
ATOM 736 C CA . TRP A 1 92 ? 6.487 2.489 3.540 1.00 94.19 92 TRP A CA 1
ATOM 737 C C . TRP A 1 92 ? 6.686 3.979 3.755 1.00 94.19 92 TRP A C 1
ATOM 739 O O . TRP A 1 92 ? 7.789 4.419 4.085 1.00 94.19 92 TRP A O 1
ATOM 749 N N . LEU A 1 93 ? 5.596 4.727 3.621 1.00 93.62 93 LEU A N 1
ATOM 750 C CA . LEU A 1 93 ? 5.546 6.157 3.895 1.00 93.62 93 LEU A CA 1
ATOM 751 C C . LEU A 1 93 ? 4.927 6.336 5.276 1.00 93.62 93 LEU A C 1
ATOM 753 O O . LEU A 1 93 ? 3.794 5.926 5.515 1.00 93.62 93 LEU A O 1
ATOM 757 N N . SER A 1 94 ? 5.707 6.844 6.224 1.00 92.00 94 SER A N 1
ATOM 758 C CA . SER A 1 94 ? 5.295 6.969 7.626 1.00 92.00 94 SER A CA 1
ATOM 759 C C . SER A 1 94 ? 5.086 8.430 8.002 1.00 92.00 94 SER A C 1
ATOM 761 O O . SER A 1 94 ? 5.668 9.311 7.381 1.00 92.00 94 SER A O 1
ATOM 763 N N . SER A 1 95 ? 4.353 8.664 9.093 1.00 90.25 95 SER A N 1
ATOM 764 C CA . SER A 1 95 ? 4.192 9.992 9.697 1.00 90.25 95 SER A CA 1
ATOM 765 C C . SER A 1 95 ? 3.307 10.963 8.906 1.00 90.25 95 SER A C 1
ATOM 767 O O . SER A 1 95 ? 3.455 12.177 9.041 1.00 90.25 95 SER A O 1
ATOM 769 N N . SER A 1 96 ? 2.361 10.451 8.119 1.00 92.31 96 SER A N 1
ATOM 770 C CA . SER A 1 96 ? 1.357 11.289 7.461 1.00 92.31 96 SER A CA 1
ATOM 771 C C . SER A 1 96 ? 0.233 11.660 8.441 1.00 92.31 96 SER A C 1
ATOM 773 O O . SER A 1 96 ? -0.127 10.829 9.284 1.00 92.31 96 SER A O 1
ATOM 775 N N . PRO A 1 97 ? -0.353 12.867 8.349 1.00 94.31 97 PRO A N 1
ATOM 776 C CA . PRO A 1 97 ? -1.557 13.214 9.099 1.00 94.31 97 PRO A CA 1
ATOM 777 C C . PRO A 1 97 ? -2.723 12.260 8.778 1.00 94.31 97 PRO A C 1
ATOM 779 O O . PRO A 1 97 ? -2.851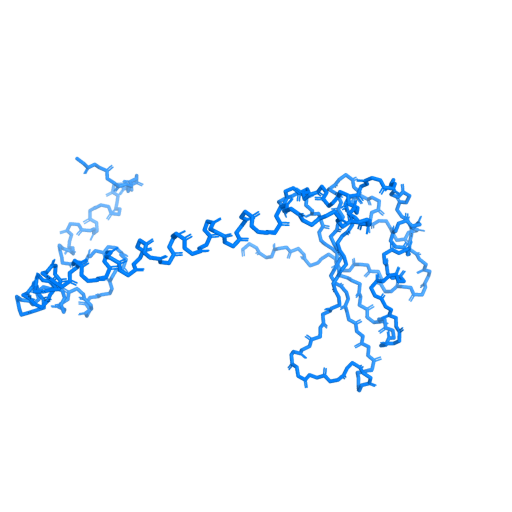 11.839 7.629 1.00 94.31 97 PRO A O 1
ATOM 782 N N . PRO A 1 98 ? -3.620 11.954 9.734 1.00 95.44 98 PRO A N 1
ATOM 783 C CA . PRO A 1 98 ? -4.766 11.069 9.488 1.00 95.44 98 PRO A CA 1
ATOM 784 C C . PRO A 1 98 ? -5.790 11.607 8.481 1.00 95.44 98 PRO A C 1
ATOM 786 O O . PRO A 1 98 ? -6.652 10.861 8.031 1.00 95.44 98 PRO A O 1
ATOM 789 N N . SER A 1 99 ? -5.724 12.900 8.152 1.00 95.56 99 SER A N 1
ATOM 790 C CA . SER A 1 99 ? -6.557 13.530 7.125 1.00 95.56 99 SER A CA 1
ATOM 791 C C . SER A 1 99 ? -6.114 13.205 5.699 1.00 95.56 99 SER A C 1
ATOM 793 O O . SER A 1 99 ? -6.849 13.511 4.768 1.00 95.56 99 SER A O 1
ATOM 795 N N . VAL A 1 100 ? -4.911 12.651 5.524 1.00 96.00 100 VAL A N 1
ATOM 796 C CA . VAL A 1 100 ? -4.373 12.284 4.212 1.00 96.00 100 VAL A CA 1
ATOM 797 C C . VAL A 1 100 ? -5.060 11.014 3.722 1.00 96.00 100 VAL A C 1
ATOM 799 O O . VAL A 1 100 ? -5.144 10.026 4.454 1.00 96.00 100 VAL A O 1
ATOM 802 N N . THR A 1 101 ? -5.536 11.047 2.484 1.00 96.31 101 THR A N 1
ATOM 803 C CA . THR A 1 101 ? -6.247 9.939 1.836 1.00 96.31 101 THR A CA 1
ATOM 804 C C . THR A 1 101 ? -5.307 9.054 1.012 1.00 96.31 101 THR A C 1
ATOM 806 O O . THR A 1 101 ? -4.148 9.406 0.773 1.00 96.31 101 THR A O 1
ATOM 809 N N . ASP A 1 102 ? -5.787 7.883 0.581 1.00 96.62 102 ASP A N 1
ATOM 810 C CA . ASP A 1 102 ? -5.020 7.015 -0.321 1.00 96.62 102 ASP A CA 1
ATOM 811 C C . ASP A 1 102 ? -4.785 7.719 -1.680 1.00 96.62 102 ASP A C 1
ATOM 813 O O . ASP A 1 102 ? -3.713 7.576 -2.271 1.00 96.62 102 ASP A O 1
ATOM 817 N N . GLU A 1 103 ? -5.735 8.540 -2.142 1.00 96.69 103 GLU A N 1
ATOM 818 C CA . GLU A 1 103 ? -5.677 9.320 -3.385 1.00 96.69 103 GLU A CA 1
ATOM 819 C C . GLU A 1 103 ? -4.611 10.425 -3.350 1.00 96.69 103 GLU A C 1
ATOM 821 O O . GLU A 1 103 ? -3.908 10.644 -4.344 1.00 96.69 103 GLU A O 1
ATOM 826 N N . ASP A 1 104 ? -4.450 11.093 -2.204 1.00 96.50 104 ASP A N 1
ATOM 827 C CA . ASP A 1 104 ? -3.408 12.107 -2.006 1.00 96.50 104 ASP A CA 1
ATOM 828 C C . ASP A 1 104 ? -2.015 11.474 -2.115 1.00 96.50 104 ASP A C 1
ATOM 830 O O . ASP A 1 104 ? -1.132 11.984 -2.808 1.00 96.50 104 ASP A O 1
ATOM 834 N N . ILE A 1 105 ? -1.825 10.319 -1.466 1.00 96.31 105 ILE A N 1
ATOM 835 C CA . ILE A 1 105 ? -0.567 9.566 -1.522 1.00 96.31 105 ILE A CA 1
ATOM 836 C C . ILE A 1 105 ? -0.315 9.029 -2.927 1.00 96.31 105 ILE A C 1
ATOM 838 O O . ILE A 1 105 ? 0.819 9.082 -3.400 1.00 96.31 105 ILE A O 1
ATOM 842 N N . HIS A 1 106 ? -1.349 8.535 -3.604 1.00 96.44 106 HIS A N 1
ATOM 843 C CA . HIS A 1 106 ? -1.237 8.064 -4.978 1.00 96.44 106 HIS A CA 1
ATOM 844 C C . HIS A 1 106 ? -0.762 9.186 -5.909 1.00 96.44 106 HIS A C 1
ATOM 846 O O . HIS A 1 106 ? 0.185 8.998 -6.672 1.00 96.44 106 HIS A O 1
ATOM 852 N N . SER A 1 107 ? -1.385 10.364 -5.821 1.00 96.19 107 SER A N 1
ATOM 853 C CA . SER A 1 107 ? -1.030 11.535 -6.631 1.00 96.19 107 SER A CA 1
ATOM 854 C C . SER A 1 107 ? 0.397 12.006 -6.347 1.00 96.19 107 SER A C 1
ATOM 856 O O . SER A 1 107 ? 1.169 12.212 -7.279 1.00 96.19 107 SER A O 1
ATOM 858 N N . MET A 1 108 ? 0.779 12.073 -5.069 1.00 96.12 108 MET A N 1
ATOM 859 C CA . MET A 1 108 ? 2.136 12.432 -4.655 1.00 96.12 108 MET A CA 1
ATOM 860 C C . MET A 1 108 ? 3.182 11.459 -5.212 1.00 96.12 108 MET A C 1
ATOM 862 O O . MET A 1 108 ? 4.172 11.892 -5.786 1.00 96.12 108 MET A O 1
ATOM 866 N N . VAL A 1 109 ? 2.982 10.145 -5.068 1.00 96.00 109 VAL A N 1
ATOM 867 C CA . VAL A 1 109 ? 3.940 9.136 -5.559 1.00 96.00 109 VAL A CA 1
ATOM 868 C C . VAL A 1 109 ? 4.087 9.217 -7.076 1.00 96.00 109 VAL A C 1
ATOM 870 O O . VAL A 1 109 ? 5.201 9.124 -7.591 1.00 96.00 109 VAL A O 1
ATOM 873 N N . LYS A 1 110 ? 2.973 9.418 -7.784 1.00 96.88 110 LYS A N 1
ATOM 874 C CA . LYS A 1 110 ? 2.958 9.561 -9.237 1.00 96.88 110 LYS A CA 1
ATOM 875 C C . LYS A 1 110 ? 3.755 10.776 -9.704 1.00 96.88 110 LYS A C 1
ATOM 877 O O . LYS A 1 110 ? 4.566 10.644 -10.615 1.00 96.88 110 LYS A O 1
ATOM 882 N N . GLU A 1 111 ? 3.567 11.923 -9.056 1.00 96.75 111 GLU A N 1
ATOM 883 C CA . GLU A 1 111 ? 4.302 13.156 -9.356 1.00 96.75 111 GLU A CA 1
ATOM 884 C C . GLU A 1 111 ? 5.796 13.018 -9.021 1.00 96.75 111 GLU A C 1
ATOM 886 O O . GLU A 1 111 ? 6.644 13.285 -9.869 1.00 96.75 111 GLU A O 1
ATOM 891 N N . CYS A 1 112 ? 6.125 12.510 -7.828 1.00 95.62 112 CYS A N 1
ATOM 892 C CA . CYS A 1 112 ? 7.501 12.318 -7.360 1.00 95.62 112 CYS A CA 1
ATOM 893 C C . CYS A 1 112 ? 8.331 11.398 -8.262 1.00 95.62 112 CYS A C 1
ATOM 895 O O . CYS A 1 112 ? 9.525 11.621 -8.445 1.00 95.62 112 CYS A O 1
ATOM 897 N N . LEU A 1 113 ? 7.720 10.339 -8.797 1.00 96.31 113 LEU A N 1
ATOM 898 C CA . LEU A 1 113 ? 8.426 9.318 -9.575 1.00 96.31 113 LEU A CA 1
ATOM 899 C C . LEU A 1 113 ? 8.175 9.424 -11.082 1.00 96.31 113 LEU A C 1
ATOM 901 O O . LEU A 1 113 ? 8.717 8.613 -11.828 1.00 96.31 113 LEU A O 1
ATOM 905 N N . SER A 1 114 ? 7.395 10.420 -11.523 1.00 96.50 114 SER A N 1
ATOM 906 C CA . SER A 1 114 ? 6.990 10.601 -12.925 1.00 96.50 114 SER A CA 1
ATOM 907 C C . SER A 1 114 ? 6.402 9.322 -13.538 1.00 96.50 114 SER A C 1
ATOM 909 O O . SER A 1 114 ? 6.753 8.944 -14.651 1.00 96.50 114 SER A O 1
ATOM 911 N N . VAL A 1 115 ? 5.537 8.638 -12.780 1.00 95.44 115 VAL A N 1
ATOM 912 C CA . VAL A 1 115 ? 4.921 7.366 -13.194 1.00 95.44 115 VAL A CA 1
ATOM 913 C C . VAL A 1 115 ? 3.870 7.624 -14.272 1.00 95.44 115 VAL A C 1
ATOM 915 O O . VAL A 1 115 ? 3.046 8.534 -14.127 1.00 95.44 115 VAL A O 1
ATOM 918 N N . GLU A 1 116 ? 3.876 6.818 -15.333 1.00 94.69 116 GLU A N 1
ATOM 919 C CA . GLU A 1 116 ? 2.893 6.916 -16.416 1.00 94.69 116 GLU A CA 1
ATOM 920 C C . GLU A 1 116 ? 1.469 6.572 -15.934 1.00 94.69 116 GLU A C 1
ATOM 922 O O . GLU A 1 116 ? 1.268 5.911 -14.916 1.00 94.69 116 GLU A O 1
ATOM 927 N N . ASP A 1 117 ? 0.444 7.046 -16.652 1.00 91.56 117 ASP A N 1
ATOM 928 C CA . ASP A 1 117 ? -0.961 6.828 -16.269 1.00 91.56 117 ASP A CA 1
ATOM 929 C C . ASP A 1 117 ? -1.362 5.343 -16.255 1.00 91.56 117 ASP A C 1
ATOM 931 O O . ASP A 1 117 ? -2.242 4.960 -15.481 1.00 91.56 117 ASP A O 1
ATOM 935 N N . ASP A 1 118 ? -0.709 4.531 -17.088 1.00 91.81 118 ASP A N 1
ATOM 936 C CA . ASP A 1 118 ? -1.002 3.108 -17.268 1.00 91.81 118 ASP A CA 1
ATOM 937 C C . ASP A 1 118 ? -0.254 2.203 -16.270 1.00 91.81 118 ASP A C 1
ATOM 939 O O . ASP A 1 118 ? -0.558 1.011 -16.162 1.00 91.81 118 ASP A O 1
ATOM 943 N N . ASP A 1 119 ? 0.701 2.753 -15.517 1.00 92.00 119 ASP A N 1
ATOM 944 C CA . ASP A 1 119 ? 1.533 1.976 -14.607 1.00 92.00 119 ASP A CA 1
ATOM 945 C C . ASP A 1 119 ? 0.841 1.706 -13.259 1.00 92.00 119 ASP A C 1
ATOM 947 O O . ASP A 1 119 ? 0.229 2.593 -12.651 1.00 92.00 119 ASP A O 1
ATOM 951 N N . PRO A 1 120 ? 0.956 0.477 -12.725 1.00 92.38 120 PRO A N 1
ATOM 952 C CA . PRO A 1 120 ? 0.248 0.089 -11.517 1.00 92.38 120 PRO A CA 1
ATOM 953 C C . PRO A 1 120 ? 0.867 0.726 -10.264 1.00 92.38 120 PRO A C 1
ATOM 955 O O . PRO A 1 120 ? 1.996 0.414 -9.871 1.00 92.38 120 PRO A O 1
ATOM 958 N N . ILE A 1 121 ? 0.073 1.540 -9.563 1.00 95.44 121 ILE A N 1
ATOM 959 C CA . ILE A 1 121 ? 0.363 2.021 -8.206 1.00 95.44 121 ILE A CA 1
ATOM 960 C C . ILE A 1 121 ? -0.705 1.475 -7.252 1.00 95.44 121 ILE A C 1
ATOM 962 O O . ILE A 1 121 ? -1.905 1.654 -7.448 1.00 95.44 121 ILE A O 1
ATOM 966 N N . VAL A 1 122 ? -0.271 0.813 -6.179 1.00 95.75 122 VAL A N 1
ATOM 967 C CA . VAL A 1 122 ? -1.151 0.270 -5.137 1.00 95.75 122 VAL A CA 1
ATOM 968 C C . VAL A 1 122 ? -0.872 0.985 -3.827 1.00 95.75 122 VAL A C 1
ATOM 970 O O . VAL A 1 122 ? 0.172 0.775 -3.215 1.00 95.75 122 VAL A O 1
ATOM 973 N N . VAL A 1 123 ? -1.818 1.786 -3.350 1.00 96.38 123 VAL A N 1
ATOM 974 C CA . VAL A 1 123 ? -1.717 2.464 -2.052 1.00 96.38 123 VAL A CA 1
ATOM 975 C C . VAL A 1 123 ? -2.625 1.778 -1.042 1.00 96.38 123 VAL A C 1
ATOM 977 O O . VAL A 1 123 ? -3.743 1.374 -1.356 1.00 96.38 123 VAL A O 1
ATOM 980 N N . LYS A 1 124 ? -2.122 1.599 0.181 1.00 96.62 124 LYS A N 1
ATOM 981 C CA . LYS A 1 124 ? -2.913 1.081 1.292 1.00 96.62 124 LYS A CA 1
ATOM 982 C C . LYS A 1 124 ? -2.525 1.733 2.608 1.00 96.62 124 LYS A C 1
ATOM 984 O O . LYS A 1 124 ? -1.427 1.484 3.121 1.00 96.62 124 LYS A O 1
ATOM 989 N N . MET A 1 125 ? -3.452 2.468 3.211 1.00 96.06 125 MET A N 1
ATOM 990 C CA . MET A 1 125 ? -3.324 2.919 4.593 1.00 96.06 125 MET A CA 1
ATOM 991 C C . MET A 1 125 ? -3.256 1.728 5.568 1.00 96.06 125 MET A C 1
ATOM 993 O O . MET A 1 125 ? -4.065 0.795 5.539 1.00 96.06 125 MET A O 1
ATOM 997 N N . LEU A 1 126 ? -2.263 1.742 6.455 1.00 96.12 126 LEU A N 1
ATOM 998 C CA . LEU A 1 126 ? -2.038 0.714 7.466 1.00 96.12 126 LEU A CA 1
ATOM 999 C C . LEU A 1 126 ? -2.607 1.169 8.811 1.00 96.12 126 LEU A C 1
ATOM 1001 O O . LEU A 1 126 ? -1.945 1.863 9.581 1.00 96.12 126 LEU A O 1
ATOM 1005 N N . VAL A 1 127 ? -3.825 0.721 9.113 1.00 95.50 127 VAL A N 1
ATOM 1006 C CA . VAL A 1 127 ? -4.520 1.008 10.376 1.00 95.50 127 VAL A CA 1
ATOM 1007 C C . VAL A 1 127 ? -4.855 -0.299 11.087 1.00 95.50 127 VAL A C 1
ATOM 1009 O O . VAL A 1 127 ? -5.236 -1.295 10.464 1.00 95.50 127 VAL A O 1
ATOM 1012 N N . LYS A 1 128 ? -4.711 -0.324 12.416 1.00 94.69 128 LYS A N 1
ATOM 1013 C CA . LYS A 1 128 ? -5.129 -1.476 13.220 1.00 94.69 128 LYS A CA 1
ATOM 1014 C C . LYS A 1 128 ? -6.648 -1.633 13.123 1.00 94.69 128 LYS A C 1
ATOM 1016 O O . LYS A 1 128 ? -7.393 -0.682 13.337 1.00 94.69 128 LYS A O 1
ATOM 1021 N N . LYS A 1 129 ? -7.115 -2.854 12.855 1.00 95.12 129 LYS A N 1
ATOM 1022 C CA . LYS A 1 129 ? -8.549 -3.160 12.775 1.00 95.12 129 LYS A CA 1
ATOM 1023 C C . LYS A 1 129 ? -9.279 -2.694 14.044 1.00 95.12 129 LYS A C 1
ATOM 1025 O O . LYS A 1 129 ? -8.874 -3.053 15.149 1.00 95.12 129 LYS A O 1
ATOM 1030 N N . GLY A 1 130 ? -10.359 -1.934 13.862 1.00 95.31 130 GLY A N 1
ATOM 1031 C CA . GLY A 1 130 ? -11.195 -1.415 14.950 1.00 95.31 130 GLY A CA 1
ATOM 1032 C C . GLY A 1 130 ? -10.677 -0.140 15.621 1.00 95.31 130 GLY A C 1
ATOM 1033 O O . GLY A 1 130 ? -11.279 0.295 16.595 1.00 95.31 130 GLY A O 1
ATOM 1034 N N . VAL A 1 131 ? -9.583 0.451 15.132 1.00 96.75 131 VAL A N 1
ATOM 1035 C CA . VAL A 1 131 ? -9.121 1.774 15.569 1.00 96.75 131 VAL A CA 1
ATOM 1036 C C . VAL A 1 131 ? -9.657 2.825 14.606 1.00 96.75 131 VAL A C 1
ATOM 1038 O O . VAL A 1 131 ? -9.536 2.664 13.393 1.00 96.75 131 VAL A O 1
ATOM 1041 N N . ASP A 1 132 ? -10.246 3.885 15.153 1.00 95.94 132 ASP A N 1
ATOM 1042 C CA . ASP A 1 132 ? -10.684 5.027 14.361 1.00 95.94 132 ASP A CA 1
ATOM 1043 C C . ASP A 1 132 ? -9.476 5.860 13.915 1.00 95.94 132 ASP A C 1
ATOM 1045 O O . ASP A 1 132 ? -8.647 6.269 14.733 1.00 95.94 132 ASP A O 1
ATOM 1049 N N . VAL A 1 133 ? -9.382 6.111 12.610 1.00 95.69 133 VAL A N 1
ATOM 1050 C CA . VAL A 1 133 ? -8.274 6.836 11.974 1.00 95.69 133 VAL A CA 1
ATOM 1051 C C . VAL A 1 133 ? -8.124 8.234 12.567 1.00 95.69 133 VAL A C 1
ATOM 1053 O O . VAL A 1 133 ? -7.001 8.671 12.809 1.00 95.69 133 VAL A O 1
ATOM 1056 N N . SER A 1 134 ? -9.239 8.895 12.898 1.00 94.75 134 SER A N 1
ATOM 1057 C CA . SER A 1 134 ? -9.234 10.252 13.458 1.00 94.75 134 SER A CA 1
ATOM 1058 C C . SER A 1 134 ? -8.550 10.356 14.829 1.00 94.75 134 SER A C 1
ATOM 1060 O O . SER A 1 134 ? -8.121 11.435 15.230 1.00 94.75 134 SER A O 1
ATOM 1062 N N . THR A 1 135 ? -8.406 9.231 15.537 1.00 96.69 135 THR A N 1
ATOM 1063 C CA . THR A 1 135 ? -7.789 9.180 16.873 1.00 96.69 135 THR A CA 1
ATOM 1064 C C . THR A 1 135 ? -6.273 9.000 16.836 1.00 96.69 135 THR A C 1
ATOM 1066 O O . THR A 1 135 ? -5.610 9.083 17.872 1.00 96.69 135 THR A O 1
ATOM 1069 N N . LEU A 1 136 ? -5.707 8.727 15.660 1.00 95.50 136 LEU A N 1
ATOM 1070 C CA . LEU A 1 136 ? -4.276 8.513 15.490 1.00 95.50 136 LEU A CA 1
ATOM 1071 C C . LEU A 1 136 ? -3.535 9.849 15.386 1.00 95.50 136 LEU A C 1
ATOM 1073 O O . LEU A 1 136 ? -4.026 10.802 14.798 1.00 95.50 136 LEU A O 1
ATOM 1077 N N . SER A 1 137 ? -2.313 9.919 15.916 1.00 96.00 137 SER A N 1
ATOM 1078 C CA . SER A 1 137 ? -1.437 11.084 15.708 1.00 96.00 137 SER A CA 1
ATOM 1079 C C . SER A 1 137 ? -0.777 11.083 14.328 1.00 96.00 137 SER A C 1
ATOM 1081 O O . SER A 1 137 ? -0.360 12.125 13.833 1.00 96.00 137 SER A O 1
ATOM 1083 N N . SER A 1 138 ? -0.655 9.904 13.719 1.00 95.00 138 SER A N 1
ATOM 1084 C CA . SER A 1 138 ? -0.118 9.714 12.378 1.00 95.00 138 SER A CA 1
ATOM 1085 C C . SER A 1 138 ? -0.549 8.366 11.812 1.00 95.00 138 SER A C 1
ATOM 1087 O O . SER A 1 138 ? -0.867 7.436 12.560 1.00 95.00 138 SER A O 1
ATOM 1089 N N . VAL A 1 139 ? -0.522 8.257 10.489 1.00 95.44 139 VAL A N 1
ATOM 1090 C CA . VAL A 1 139 ? -0.764 7.019 9.749 1.00 95.44 139 VAL A CA 1
ATOM 1091 C C . VAL A 1 139 ? 0.460 6.640 8.912 1.00 95.44 139 VAL A C 1
ATOM 1093 O O . VAL A 1 139 ? 1.353 7.451 8.645 1.00 95.44 139 VAL A O 1
ATOM 1096 N N . THR A 1 140 ? 0.518 5.368 8.527 1.00 95.31 140 THR A N 1
ATOM 1097 C CA . THR A 1 140 ? 1.535 4.825 7.623 1.00 95.31 140 THR A CA 1
ATOM 1098 C C . THR A 1 140 ? 0.842 4.247 6.403 1.00 95.31 140 THR A C 1
ATOM 1100 O O . THR A 1 140 ? -0.150 3.538 6.543 1.00 95.31 140 THR A O 1
ATOM 1103 N N . PHE A 1 141 ? 1.396 4.478 5.222 1.00 96.00 141 PHE A N 1
ATOM 1104 C CA . PHE A 1 141 ? 0.935 3.887 3.974 1.00 96.00 141 PHE A CA 1
ATOM 1105 C C . PHE A 1 141 ? 1.927 2.835 3.489 1.00 96.00 141 PHE A C 1
ATOM 1107 O O . PHE A 1 141 ? 3.145 3.015 3.580 1.00 96.00 141 PHE A O 1
ATOM 1114 N N . LYS A 1 142 ? 1.399 1.727 2.969 1.00 96.19 142 LYS A N 1
ATOM 1115 C CA . LYS A 1 142 ? 2.138 0.767 2.151 1.00 96.19 142 LYS A CA 1
ATOM 1116 C C . LYS A 1 142 ? 1.852 1.100 0.693 1.00 96.19 142 LYS A C 1
ATOM 1118 O O . LYS A 1 142 ? 0.702 1.017 0.273 1.00 96.19 142 LYS A O 1
ATOM 1123 N N . VAL A 1 143 ? 2.891 1.453 -0.049 1.00 96.44 143 VAL A N 1
ATOM 1124 C CA . VAL A 1 143 ? 2.800 1.826 -1.461 1.00 96.44 143 VAL A CA 1
ATOM 1125 C C . VAL A 1 143 ? 3.529 0.771 -2.278 1.00 96.44 143 VAL A C 1
ATOM 1127 O O . VAL A 1 143 ? 4.700 0.514 -2.024 1.00 96.44 143 VAL A O 1
ATOM 1130 N N . GLY A 1 144 ? 2.840 0.118 -3.204 1.00 96.12 144 GLY A N 1
ATOM 1131 C CA . GLY A 1 144 ? 3.423 -0.747 -4.222 1.00 96.12 144 GLY A CA 1
ATOM 1132 C C . GLY A 1 144 ? 3.533 0.015 -5.535 1.00 96.12 144 GLY A C 1
ATOM 1133 O O . GLY A 1 144 ? 2.544 0.586 -5.978 1.00 96.12 144 GLY A O 1
ATOM 1134 N N . ILE A 1 145 ? 4.715 0.014 -6.137 1.00 95.69 145 ILE A N 1
ATOM 1135 C CA . ILE A 1 145 ? 4.994 0.594 -7.458 1.00 95.69 145 ILE A CA 1
ATOM 1136 C C . ILE A 1 145 ? 5.704 -0.443 -8.327 1.00 95.69 145 ILE A C 1
ATOM 1138 O O . ILE A 1 145 ? 6.258 -1.404 -7.791 1.00 95.69 145 ILE A O 1
ATOM 1142 N N . GLY A 1 146 ? 5.721 -0.257 -9.647 1.00 94.88 146 GLY A N 1
ATOM 1143 C CA . GLY A 1 146 ? 6.518 -1.098 -10.545 1.00 94.88 146 GLY A CA 1
ATOM 1144 C C . GLY A 1 146 ? 7.995 -1.150 -10.129 1.00 94.88 146 GLY A C 1
ATOM 1145 O O . GLY A 1 146 ? 8.554 -0.170 -9.627 1.00 94.88 146 GLY A O 1
ATOM 1146 N N . ARG A 1 147 ? 8.641 -2.306 -10.307 1.00 94.00 147 ARG A N 1
ATOM 1147 C CA . ARG A 1 147 ? 10.037 -2.529 -9.891 1.00 94.00 147 ARG A CA 1
ATOM 1148 C C . ARG A 1 147 ? 11.035 -1.599 -10.589 1.00 94.00 147 ARG A C 1
ATOM 1150 O O . ARG A 1 147 ? 12.060 -1.275 -9.987 1.00 94.00 147 ARG A O 1
ATOM 1157 N N . ASP A 1 148 ? 10.718 -1.131 -11.791 1.00 95.12 148 ASP A N 1
ATOM 1158 C CA . ASP A 1 148 ? 11.556 -0.206 -12.566 1.00 95.12 148 ASP A CA 1
ATOM 1159 C C . ASP A 1 148 ? 11.733 1.151 -11.868 1.00 95.12 148 ASP A C 1
ATOM 1161 O O . ASP A 1 148 ? 12.782 1.783 -11.969 1.00 95.12 148 ASP A O 1
ATOM 1165 N N . TYR A 1 149 ? 10.771 1.546 -11.030 1.00 95.56 149 TYR A N 1
ATOM 1166 C CA . TYR A 1 149 ? 10.828 2.776 -10.239 1.00 95.56 149 TYR A CA 1
ATOM 1167 C C . TYR A 1 149 ? 11.626 2.636 -8.937 1.00 95.56 149 TYR A C 1
ATOM 1169 O O . TYR A 1 149 ? 11.696 3.577 -8.143 1.00 95.56 149 TYR A O 1
ATOM 1177 N N . ARG A 1 150 ? 12.234 1.471 -8.672 1.00 94.62 150 ARG A N 1
ATOM 1178 C CA . ARG A 1 150 ? 12.940 1.206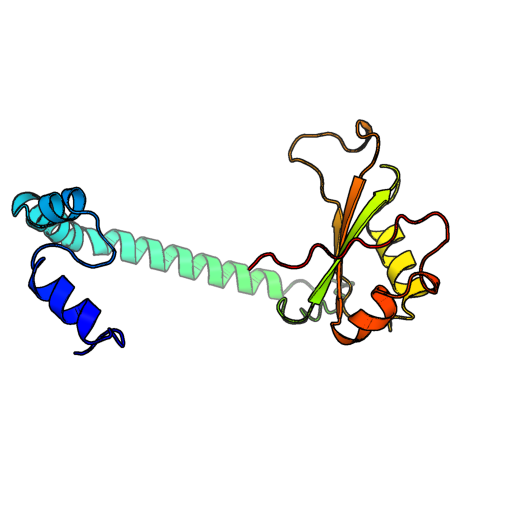 -7.413 1.00 94.62 150 ARG A CA 1
ATOM 1179 C C . ARG A 1 150 ? 14.049 2.218 -7.150 1.00 94.62 150 ARG A C 1
ATOM 1181 O O . ARG A 1 150 ? 14.098 2.753 -6.047 1.00 94.62 150 ARG A O 1
ATOM 1188 N N . GLU A 1 151 ? 14.922 2.471 -8.120 1.00 95.19 151 GLU A N 1
ATOM 1189 C CA . GLU A 1 151 ? 16.062 3.379 -7.935 1.00 95.19 151 GLU A CA 1
ATOM 1190 C C . GLU A 1 151 ? 15.591 4.817 -7.703 1.00 95.19 151 GLU A C 1
ATOM 1192 O O . GLU A 1 151 ? 15.961 5.416 -6.694 1.00 95.19 151 GLU A O 1
ATOM 1197 N N . SER A 1 152 ? 14.671 5.313 -8.537 1.00 95.56 152 SER A N 1
ATOM 1198 C CA . SER A 1 152 ? 14.055 6.637 -8.377 1.00 95.56 152 SER A CA 1
ATOM 1199 C C . SER A 1 152 ? 13.351 6.789 -7.030 1.00 95.56 152 SER A C 1
ATOM 1201 O O . SER A 1 152 ? 13.463 7.825 -6.382 1.00 95.56 152 SER A O 1
ATOM 1203 N N . SER A 1 153 ? 12.670 5.743 -6.555 1.00 94.31 153 SER A N 1
ATOM 1204 C CA . SER A 1 153 ? 11.986 5.771 -5.259 1.00 94.31 153 SER A CA 1
ATOM 1205 C C . SER A 1 153 ? 12.925 5.801 -4.054 1.00 94.31 153 SER A C 1
ATOM 1207 O O . SER A 1 153 ? 12.510 6.195 -2.964 1.00 94.31 153 SER A O 1
ATOM 1209 N N . MET A 1 154 ? 14.180 5.384 -4.238 1.00 92.38 1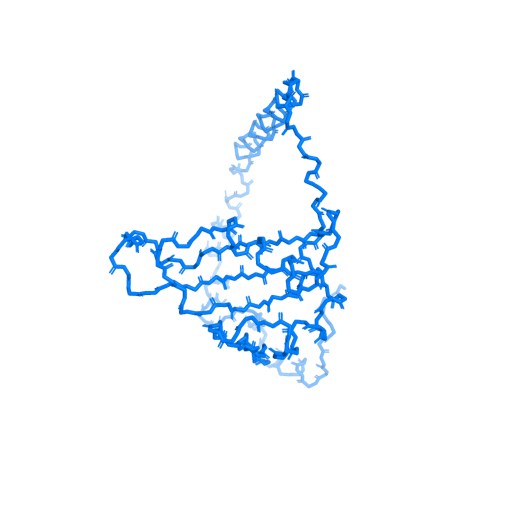54 MET A N 1
ATOM 1210 C CA . MET A 1 154 ? 15.216 5.422 -3.209 1.00 92.38 154 MET A CA 1
ATOM 1211 C C . MET A 1 154 ? 16.005 6.737 -3.207 1.00 92.38 154 MET A C 1
ATOM 1213 O O . MET A 1 154 ? 16.776 6.957 -2.273 1.00 92.38 154 MET A O 1
ATOM 1217 N N . ASP A 1 155 ? 15.820 7.610 -4.198 1.00 93.31 155 ASP A N 1
ATOM 1218 C CA . ASP A 1 155 ? 16.434 8.936 -4.208 1.00 93.31 155 ASP A CA 1
ATOM 1219 C C . ASP A 1 155 ? 15.630 9.908 -3.335 1.00 93.31 155 ASP A C 1
ATOM 1221 O O . ASP A 1 155 ? 14.434 10.110 -3.536 1.00 93.31 155 ASP A O 1
ATOM 1225 N N . ALA A 1 156 ? 16.292 10.525 -2.354 1.00 91.06 156 ALA A N 1
ATOM 1226 C CA . ALA A 1 156 ? 15.668 11.478 -1.439 1.00 91.06 156 ALA A CA 1
ATOM 1227 C C . ALA A 1 156 ? 15.241 12.769 -2.139 1.00 91.06 156 ALA A C 1
ATOM 1229 O O . ALA A 1 156 ? 14.303 13.413 -1.677 1.00 91.06 156 ALA A O 1
ATOM 1230 N N . ALA A 1 157 ? 15.905 13.133 -3.239 1.00 93.81 157 ALA A N 1
ATOM 1231 C CA . ALA A 1 157 ? 15.615 14.353 -3.981 1.00 93.81 157 ALA A CA 1
ATOM 1232 C C . ALA A 1 157 ? 14.254 14.312 -4.695 1.00 93.81 157 ALA A C 1
ATOM 1234 O O . ALA A 1 157 ? 13.690 15.365 -4.980 1.00 93.81 157 ALA A O 1
ATOM 1235 N N . ASN A 1 158 ? 13.714 13.115 -4.945 1.00 94.94 158 ASN A N 1
ATOM 1236 C CA . ASN A 1 158 ? 12.421 12.935 -5.607 1.00 94.94 158 ASN A CA 1
ATOM 1237 C C . ASN A 1 158 ? 11.227 13.126 -4.661 1.00 94.94 158 ASN A C 1
ATOM 1239 O O . ASN A 1 158 ? 10.087 13.186 -5.115 1.00 94.94 158 ASN A O 1
ATOM 1243 N N . TRP A 1 159 ? 11.460 13.219 -3.349 1.00 92.94 159 TRP A N 1
ATOM 1244 C CA . TRP A 1 159 ? 10.406 13.335 -2.345 1.00 92.94 159 TRP A CA 1
ATOM 1245 C C . TRP A 1 159 ? 10.352 14.756 -1.765 1.00 92.94 159 TRP A C 1
ATOM 1247 O O . TRP A 1 159 ? 11.393 15.388 -1.585 1.00 92.94 159 TRP A O 1
ATOM 1257 N N . PRO A 1 160 ? 9.161 15.279 -1.420 1.00 90.81 160 PRO A N 1
ATOM 1258 C CA . PRO A 1 160 ? 9.053 16.593 -0.796 1.00 90.81 160 PRO A CA 1
ATOM 1259 C C . PRO A 1 160 ? 9.798 16.628 0.547 1.00 90.81 160 PRO A C 1
ATOM 1261 O O . PRO A 1 160 ? 9.711 15.676 1.320 1.00 90.81 160 PRO A O 1
ATOM 1264 N N . GLU A 1 161 ? 10.465 17.744 0.868 1.00 83.25 161 GLU A N 1
ATOM 1265 C CA . GLU A 1 161 ? 11.336 17.898 2.059 1.00 83.25 161 GLU A CA 1
ATOM 1266 C C . GLU A 1 161 ? 10.675 17.502 3.392 1.00 83.25 161 GLU A C 1
ATOM 1268 O O . GLU A 1 161 ? 11.342 17.102 4.343 1.00 83.25 161 GLU A O 1
ATOM 1273 N N . GLN A 1 162 ? 9.349 17.603 3.462 1.00 73.25 162 GLN A N 1
ATOM 1274 C CA . GLN A 1 162 ? 8.544 17.288 4.643 1.00 73.25 162 GLN A CA 1
ATOM 1275 C C . GLN A 1 162 ? 8.063 15.831 4.720 1.00 73.25 162 GLN A C 1
ATOM 1277 O O . GLN A 1 162 ? 7.499 15.421 5.736 1.00 73.25 162 GLN A O 1
ATOM 1282 N N . SER A 1 163 ? 8.264 15.034 3.671 1.00 68.25 163 SER A N 1
ATOM 1283 C CA . SER A 1 163 ? 7.915 13.615 3.683 1.00 68.25 163 SER A CA 1
ATOM 1284 C C . SER A 1 163 ? 9.049 12.793 4.293 1.00 68.25 163 SER A C 1
ATOM 1286 O O . SER A 1 163 ? 10.205 12.854 3.879 1.00 68.25 163 SER A O 1
ATOM 1288 N N . VAL A 1 164 ? 8.721 12.033 5.341 1.00 64.62 164 VAL A N 1
ATOM 1289 C CA . VAL A 1 164 ? 9.678 11.145 6.004 1.00 64.62 164 VAL A CA 1
ATOM 1290 C C . VAL A 1 164 ? 10.139 10.107 4.987 1.00 64.62 164 VAL A C 1
ATOM 1292 O O . VAL A 1 164 ? 9.350 9.267 4.556 1.00 64.62 164 VAL A O 1
ATOM 1295 N N . PHE A 1 165 ? 11.421 10.194 4.630 1.00 65.81 165 PHE A N 1
ATOM 1296 C CA . PHE A 1 165 ? 12.088 9.361 3.637 1.00 65.81 165 PHE A CA 1
ATOM 1297 C C . PHE A 1 165 ? 11.651 7.884 3.718 1.00 65.81 165 PHE A C 1
ATOM 1299 O O . PHE A 1 165 ? 11.622 7.326 4.829 1.00 65.81 165 PHE A O 1
ATOM 1306 N N . PRO A 1 166 ? 11.344 7.226 2.580 1.00 61.75 166 PRO A N 1
ATOM 1307 C CA . PRO A 1 166 ? 10.921 5.834 2.571 1.00 61.75 166 PRO A CA 1
ATOM 1308 C C . PRO A 1 166 ? 11.976 4.953 3.246 1.00 61.75 166 PRO A C 1
ATOM 1310 O O . PRO A 1 166 ? 13.069 4.719 2.729 1.00 61.75 166 PRO A O 1
ATOM 1313 N N . ARG A 1 167 ? 11.670 4.425 4.436 1.00 60.34 167 ARG A N 1
ATOM 1314 C CA . ARG A 1 167 ? 12.546 3.427 5.056 1.00 60.34 167 ARG A CA 1
ATOM 1315 C C . ARG A 1 167 ? 12.340 2.103 4.341 1.00 60.34 167 ARG A C 1
ATOM 1317 O O . ARG A 1 167 ? 11.353 1.410 4.584 1.00 60.34 167 ARG A O 1
ATOM 1324 N N . VAL A 1 168 ? 13.316 1.712 3.528 1.00 56.12 168 VAL A N 1
ATOM 1325 C CA . VAL A 1 168 ? 13.412 0.351 2.997 1.00 56.12 168 VAL A CA 1
ATOM 1326 C C . VAL A 1 168 ? 13.703 -0.588 4.167 1.00 56.12 168 VAL A C 1
ATOM 1328 O O . VAL A 1 168 ? 14.846 -0.752 4.596 1.00 56.12 168 VAL A O 1
ATOM 1331 N N . ARG A 1 169 ? 12.664 -1.205 4.738 1.00 51.69 169 ARG A N 1
ATOM 1332 C CA . ARG A 1 169 ? 12.866 -2.356 5.621 1.00 51.69 169 ARG A CA 1
ATOM 1333 C C . ARG A 1 169 ? 13.164 -3.545 4.723 1.00 51.69 169 ARG A C 1
ATOM 1335 O O . ARG A 1 169 ? 12.250 -4.206 4.244 1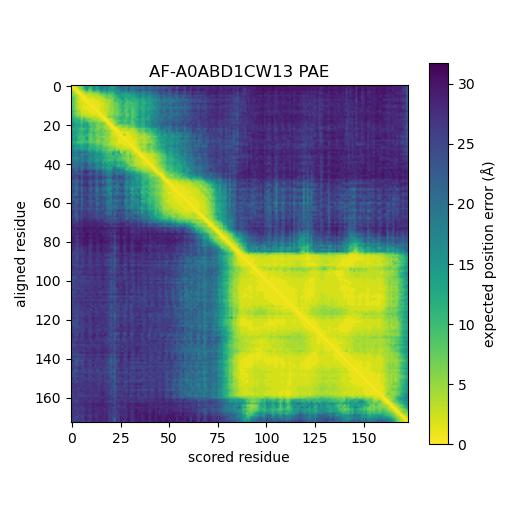.00 51.69 169 ARG A O 1
ATOM 1342 N N . GLY A 1 170 ? 14.454 -3.763 4.469 1.00 42.22 170 GLY A N 1
ATOM 1343 C CA . GLY A 1 170 ? 14.931 -4.960 3.791 1.00 42.22 170 GLY A CA 1
ATOM 1344 C C . GLY A 1 170 ? 14.292 -6.193 4.420 1.00 42.22 170 GLY A C 1
ATOM 1345 O O . GLY A 1 170 ? 14.236 -6.309 5.649 1.00 42.22 170 GLY A O 1
ATOM 1346 N N . HIS A 1 171 ? 13.768 -7.070 3.565 1.00 39.62 171 HIS A N 1
ATOM 1347 C CA . HIS A 1 171 ? 13.322 -8.403 3.941 1.00 39.62 171 HIS A CA 1
ATOM 1348 C C . HIS A 1 171 ? 14.451 -9.026 4.773 1.00 39.62 171 HIS A C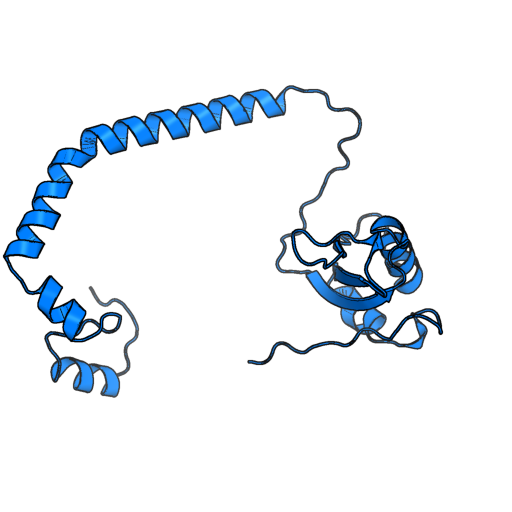 1
ATOM 1350 O O . HIS A 1 171 ? 15.540 -9.262 4.250 1.00 39.62 171 HIS A O 1
ATOM 1356 N N . ARG A 1 172 ? 14.247 -9.204 6.087 1.00 31.48 172 ARG A N 1
ATOM 1357 C CA . ARG A 1 172 ? 15.150 -10.067 6.854 1.00 31.48 172 ARG A CA 1
ATOM 1358 C C . ARG A 1 172 ? 15.033 -11.463 6.225 1.00 31.48 172 ARG A C 1
ATOM 1360 O O . ARG A 1 172 ? 13.886 -11.878 6.027 1.00 31.48 172 ARG A O 1
ATOM 1367 N N . PRO A 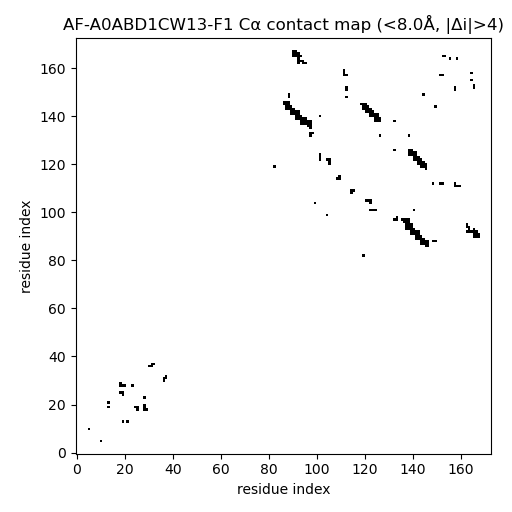1 173 ? 16.157 -12.106 5.863 1.00 36.78 173 PRO A N 1
ATOM 1368 C CA . PRO A 1 173 ? 16.151 -13.492 5.411 1.00 36.78 173 PRO A CA 1
ATOM 1369 C C . PRO A 1 173 ? 15.599 -14.421 6.496 1.00 36.78 173 PRO A C 1
ATOM 1371 O O . PRO A 1 173 ? 15.699 -14.060 7.696 1.00 36.78 173 PRO A O 1
#

Secondary structure (DSSP, 8-state):
---S---HHHHHHHHTTTT--TTS-HHHHHHHH-HHHHHHHHHTTTTHHHHHHHHHHHHHHHHHHHHHHTT---TT--------TTSEEEEEEEEE-TT--HHHHHHHHHHHHT--TTS--EEEEE--TT--GGG-S-EEEEEEEEGGGHHHHH-GGGS-TTSB---------

Organism: Culex pipiens pipiens (NCBI:txid38569)

Nearest PDB structures (foldseek):
  2dny-assembly1_A  TM=5.590E-01  e=3.144E-01  Homo sapiens
  3bgu-assembly1_A  TM=3.604E-01  e=4.064E-01  Thermobifida fusca YX
  4v9f-assembly1_D  TM=4.608E-01  e=4.102E+00  Haloarcula marismortui ATCC 43049
  1p1l-assembly1_A  TM=2.865E-01  e=1.065E+00  Archaeoglobus fulgidus
  3us5-assembly1_A  TM=4.690E-01  e=6.856E+00  Homo sapiens

Solvent-accessible surface area (backbone atoms only — not comparable to full-atom values): 10778 Å² total; per-residue (Å²): 139,88,82,75,94,71,53,70,72,62,50,58,58,42,67,76,36,81,68,50,54,98,92,44,56,69,68,59,32,54,52,66,68,32,68,66,50,53,48,57,59,55,62,54,65,75,59,44,61,67,54,51,53,52,51,51,52,54,53,52,53,52,53,54,50,56,59,62,62,73,71,62,89,61,84,84,70,70,84,77,75,74,67,64,85,84,55,53,40,74,44,39,45,47,76,40,56,53,86,65,50,60,66,58,53,48,54,49,53,32,64,46,63,68,56,60,93,88,56,69,71,45,65,40,76,63,70,65,88,93,59,65,58,87,77,43,88,46,37,34,33,42,36,30,32,49,52,87,49,48,67,60,69,70,40,71,85,43,49,62,93,86,56,55,72,63,58,79,77,70,82,77,129

pLDDT: mean 77.57, std 18.1, range [31.48, 96.88]

Mean predicted aligned error: 17.6 Å